Protein AF-A0A1W2CV97-F1 (afdb_monomer_lite)

Sequence (121 aa):
MLTPGALGRGVSQLGSMPYAALMALHPDIAAFARALRDLEAHLRTHGAPSWAQEIARCADLVEQSDYYGVVRFFGLFGGMGSLSDLVLQRDGRIFSRENEELQAFITRSYSLAEELRRDQP

Secondary structure (DSSP, 8-state):
------------------S-------HHHHHHHHHHHHHHHHHHHTT-HHHHHHHHHHHHHHHTT-THHHHHHHHTTSSSS-GGG---EETTEE-HHHHHHHHHHHHHHHHHHHHHHHT--

Radius of gyration: 22.59 Å; chains: 1; bounding box: 34×85×49 Å

pLDDT: mean 82.35, std 19.03, range [41.34, 98.06]

Structure (mmCIF, N/CA/C/O backbone):
data_AF-A0A1W2CV97-F1
#
_entry.id   AF-A0A1W2CV97-F1
#
loop_
_atom_site.group_PDB
_atom_site.id
_atom_site.type_symbol
_atom_site.label_atom_id
_atom_site.label_alt_id
_atom_site.label_comp_id
_atom_site.label_asym_id
_atom_site.label_entity_id
_atom_site.label_seq_id
_atom_site.pdbx_PDB_ins_code
_atom_site.Cartn_x
_atom_site.Cartn_y
_atom_site.Cartn_z
_atom_site.occupancy
_atom_site.B_iso_or_equiv
_atom_site.auth_seq_id
_atom_site.auth_comp_id
_atom_site.auth_asym_id
_atom_site.auth_atom_id
_atom_site.pdbx_PDB_model_num
ATOM 1 N N . MET A 1 1 ? -6.333 -67.744 -31.484 1.00 52.25 1 MET A N 1
ATOM 2 C CA . MET A 1 1 ? -5.096 -67.663 -30.678 1.00 52.25 1 MET A CA 1
ATOM 3 C C . MET A 1 1 ? -4.187 -66.658 -31.370 1.00 52.25 1 MET A C 1
ATOM 5 O O . MET A 1 1 ? -3.899 -66.914 -32.529 1.00 52.25 1 MET A O 1
ATOM 9 N N . LEU A 1 2 ? -3.883 -65.520 -30.719 1.00 41.34 2 LEU A N 1
ATOM 10 C CA . LEU A 1 2 ? -2.796 -64.537 -30.959 1.00 41.34 2 LEU A CA 1
ATOM 11 C C . LEU A 1 2 ? -3.244 -63.128 -30.493 1.00 41.34 2 LEU A C 1
ATOM 13 O O . LEU A 1 2 ? -3.976 -62.430 -31.184 1.00 41.34 2 LEU A O 1
ATOM 17 N N . THR A 1 3 ? -2.806 -62.732 -29.299 1.00 44.44 3 THR A N 1
ATOM 18 C CA . THR A 1 3 ? -2.346 -61.363 -28.970 1.00 44.44 3 THR A CA 1
ATOM 19 C C . THR A 1 3 ? -0.809 -61.350 -29.134 1.00 44.44 3 THR A C 1
ATOM 21 O O . THR A 1 3 ? -0.261 -62.447 -29.287 1.00 44.44 3 THR A O 1
ATOM 24 N N . PRO A 1 4 ? -0.058 -60.221 -29.076 1.00 49.25 4 PRO A N 1
ATOM 25 C CA . PRO A 1 4 ? -0.408 -58.852 -28.660 1.00 49.25 4 PRO A CA 1
ATOM 26 C C . PRO A 1 4 ? 0.133 -57.733 -29.591 1.00 49.25 4 PRO A C 1
ATOM 28 O O . PRO A 1 4 ? 0.940 -57.967 -30.484 1.00 49.25 4 PRO A O 1
ATOM 31 N N . GLY A 1 5 ? -0.265 -56.482 -29.345 1.00 43.38 5 GLY A N 1
ATOM 32 C CA . GLY A 1 5 ? 0.303 -55.322 -30.040 1.00 43.38 5 GLY A CA 1
ATOM 33 C C . GLY A 1 5 ? -0.246 -54.004 -29.511 1.00 43.38 5 GLY A C 1
ATOM 34 O O . GLY A 1 5 ? -1.143 -53.417 -30.102 1.00 43.38 5 GLY A O 1
ATOM 35 N N . ALA A 1 6 ? 0.272 -53.578 -28.360 1.00 50.38 6 ALA A N 1
ATOM 36 C CA . ALA A 1 6 ? 0.049 -52.262 -27.780 1.00 50.38 6 ALA A CA 1
ATOM 37 C C . ALA A 1 6 ? 0.559 -51.156 -28.712 1.00 50.38 6 ALA A C 1
ATOM 39 O O . ALA A 1 6 ? 1.691 -51.255 -29.167 1.00 50.38 6 ALA A O 1
ATOM 40 N N . LEU A 1 7 ? -0.239 -50.105 -28.938 1.00 45.38 7 LEU A N 1
ATOM 41 C CA . LEU A 1 7 ? 0.196 -48.748 -29.306 1.00 45.38 7 LEU A CA 1
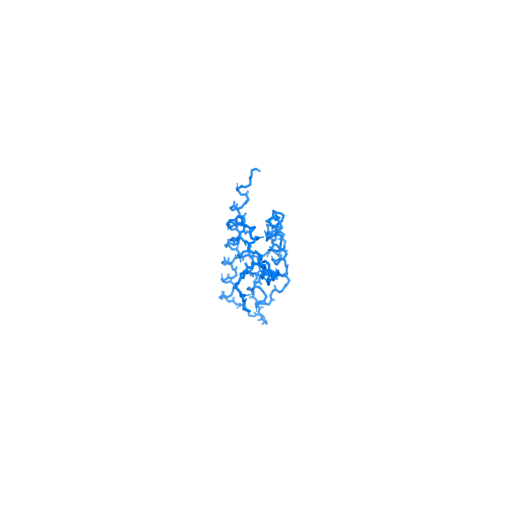ATOM 42 C C . LEU A 1 7 ? -1.045 -47.874 -29.524 1.00 45.38 7 LEU A C 1
ATOM 44 O O . LEU A 1 7 ? -1.892 -48.209 -30.343 1.00 45.38 7 LEU A O 1
ATOM 48 N N . GLY A 1 8 ? -1.139 -46.737 -28.830 1.00 42.84 8 GLY A N 1
ATOM 49 C CA . GLY A 1 8 ? -2.092 -45.698 -29.236 1.00 42.84 8 GLY A CA 1
ATOM 50 C C . GLY A 1 8 ? -2.689 -44.825 -28.141 1.00 42.84 8 GLY A C 1
ATOM 51 O O . GLY A 1 8 ? -3.900 -44.700 -28.079 1.00 42.84 8 GLY A O 1
ATOM 52 N N . ARG A 1 9 ? -1.833 -44.211 -27.318 1.00 49.75 9 ARG A N 1
ATOM 53 C CA . ARG A 1 9 ? -2.036 -42.908 -26.653 1.00 49.75 9 ARG A CA 1
ATOM 54 C C . ARG A 1 9 ? -3.394 -42.644 -25.985 1.00 49.75 9 ARG A C 1
ATOM 56 O O . ARG A 1 9 ? -4.334 -42.144 -26.595 1.00 49.75 9 ARG A O 1
ATOM 63 N N . GLY A 1 10 ? -3.386 -42.755 -24.658 1.00 41.41 10 GLY A N 1
ATOM 64 C CA . GLY A 1 10 ? -4.193 -41.867 -23.834 1.00 41.41 10 GLY A CA 1
ATOM 65 C C . GLY A 1 10 ? -3.809 -40.411 -24.115 1.00 41.41 10 GLY A C 1
ATOM 66 O O . GLY A 1 10 ? -2.680 -40.001 -23.868 1.00 41.41 10 GLY A O 1
ATOM 67 N N . VAL A 1 11 ? -4.759 -39.642 -24.633 1.00 48.50 11 VAL A N 1
ATOM 68 C CA . VAL A 1 11 ? -4.804 -38.182 -24.489 1.00 48.50 11 VAL A CA 1
ATOM 69 C C . VAL A 1 11 ? -5.987 -37.851 -23.588 1.00 48.50 11 VAL A C 1
ATOM 71 O O . VAL A 1 11 ? -6.945 -37.188 -23.963 1.00 48.50 11 VAL A O 1
ATOM 74 N N . SER A 1 12 ? -5.935 -38.388 -22.370 1.00 43.47 12 SER A N 1
ATOM 75 C CA . SER A 1 12 ? -6.541 -37.690 -21.244 1.00 43.47 12 SER A CA 1
ATOM 76 C C . SER A 1 12 ? -5.648 -36.492 -20.936 1.00 43.47 12 SER A C 1
ATOM 78 O O . SER A 1 12 ? -4.427 -36.623 -20.966 1.00 43.47 12 SER A O 1
ATOM 80 N N . GLN A 1 13 ? -6.275 -35.362 -20.609 1.00 51.44 13 GLN A N 1
ATOM 81 C CA . GLN A 1 13 ? -5.643 -34.187 -20.004 1.00 51.44 13 GLN A CA 1
ATOM 82 C C . GLN A 1 13 ? -5.059 -33.137 -20.969 1.00 51.44 13 GLN A C 1
ATOM 84 O O . GLN A 1 13 ? -3.896 -32.764 -20.901 1.00 51.44 13 GLN A O 1
ATOM 89 N N . LEU A 1 14 ? -5.943 -32.514 -21.754 1.00 44.56 14 LEU A N 1
ATOM 90 C CA . LEU A 1 14 ? -5.908 -31.052 -21.934 1.00 44.56 14 LEU A CA 1
ATOM 91 C C . LEU A 1 14 ? -6.758 -30.395 -20.831 1.00 44.56 14 LEU A C 1
ATOM 93 O O . LEU A 1 14 ? -7.637 -29.574 -21.070 1.00 44.56 14 LEU A O 1
ATOM 97 N N . GLY A 1 15 ? -6.528 -30.828 -19.589 1.00 44.72 15 GLY A N 1
ATOM 98 C CA . GLY A 1 15 ? -6.951 -30.090 -18.414 1.00 44.72 15 GLY A CA 1
ATOM 99 C C . 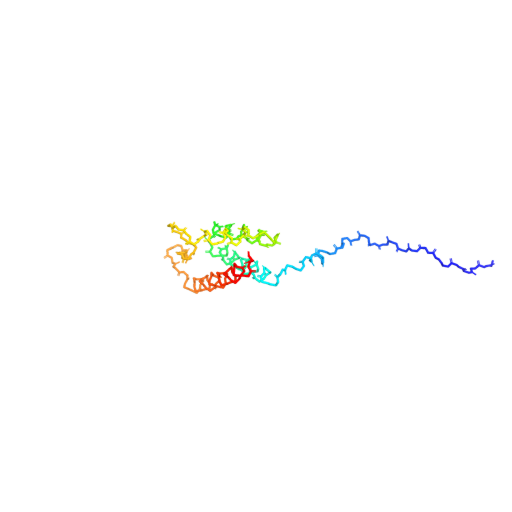GLY A 1 15 ? -5.961 -28.954 -18.249 1.00 44.72 15 GLY A C 1
ATOM 100 O O . GLY A 1 15 ? -4.792 -29.232 -18.006 1.00 44.72 15 GLY A O 1
ATOM 101 N N . SER A 1 16 ? -6.438 -27.728 -18.470 1.00 60.38 16 SER A N 1
ATOM 102 C CA . SER A 1 16 ? -5.889 -26.469 -17.963 1.00 60.38 16 SER A CA 1
ATOM 103 C C . SER A 1 16 ? -4.428 -26.577 -17.524 1.00 60.38 16 SER A C 1
ATOM 105 O O . SER A 1 16 ? -4.149 -26.851 -16.355 1.00 60.38 16 SER A O 1
ATOM 107 N N . MET A 1 17 ? -3.498 -26.369 -18.462 1.00 43.50 17 MET A N 1
ATOM 108 C CA . MET A 1 17 ? -2.117 -26.055 -18.096 1.00 43.50 17 MET A CA 1
ATOM 109 C C . MET A 1 17 ? -2.184 -24.974 -17.009 1.00 43.50 17 MET A C 1
ATOM 111 O O . MET A 1 17 ? -2.889 -23.978 -17.213 1.00 43.50 17 MET A O 1
ATOM 115 N N . PRO A 1 18 ? -1.568 -25.174 -15.832 1.00 55.09 18 PRO A N 1
ATOM 116 C CA . PRO A 1 18 ? -1.603 -24.155 -14.806 1.00 55.09 18 PRO A CA 1
ATOM 117 C C . PRO A 1 18 ? -0.988 -22.891 -15.392 1.00 55.09 18 PRO A C 1
ATOM 119 O O . PRO A 1 18 ? -0.075 -22.952 -16.217 1.00 55.09 18 PRO A O 1
ATOM 122 N N . TYR A 1 19 ? -1.437 -21.751 -14.891 1.00 52.38 19 TYR A N 1
ATOM 123 C CA . TYR A 1 19 ? -0.826 -20.430 -15.027 1.00 52.38 19 TYR A CA 1
ATOM 124 C C . TYR A 1 19 ? 0.646 -20.393 -14.538 1.00 52.38 19 TYR A C 1
ATOM 126 O O . TYR A 1 19 ? 1.138 -19.341 -14.185 1.00 52.38 19 TYR A O 1
ATOM 134 N N . ALA A 1 20 ? 1.344 -21.538 -14.474 1.00 46.72 20 ALA A N 1
ATOM 135 C CA . ALA A 1 20 ? 2.761 -21.764 -14.200 1.00 46.72 20 ALA A CA 1
ATOM 136 C C . ALA A 1 20 ? 3.695 -21.204 -15.295 1.00 46.72 20 ALA A C 1
ATOM 138 O O . ALA A 1 20 ? 4.910 -21.254 -15.145 1.00 46.72 20 ALA A O 1
ATOM 139 N N . ALA A 1 21 ? 3.120 -20.592 -16.330 1.00 46.03 21 ALA A N 1
ATOM 140 C CA . ALA A 1 21 ? 3.729 -19.527 -17.115 1.00 46.03 21 ALA A CA 1
ATOM 141 C C . ALA A 1 21 ? 3.026 -18.174 -16.792 1.00 46.03 21 ALA A C 1
ATOM 143 O O . ALA A 1 21 ? 2.335 -17.647 -17.653 1.00 46.03 21 ALA A O 1
ATOM 144 N N . LEU A 1 22 ? 3.060 -17.565 -15.592 1.00 47.19 22 LEU A N 1
ATOM 145 C CA . LEU A 1 22 ? 4.193 -17.436 -14.653 1.00 47.19 22 LEU A CA 1
ATOM 146 C C . LEU A 1 22 ? 5.486 -17.315 -15.481 1.00 47.19 22 LEU A C 1
ATOM 148 O O . LEU A 1 22 ? 6.432 -18.068 -15.322 1.00 47.19 22 LEU A O 1
ATOM 152 N N . MET A 1 23 ? 5.553 -16.457 -16.509 1.00 48.59 23 MET A N 1
ATOM 153 C CA . MET A 1 23 ? 5.669 -15.012 -16.279 1.00 48.59 23 MET A CA 1
ATOM 154 C C . MET A 1 23 ? 6.340 -14.811 -14.926 1.00 48.59 23 MET A C 1
ATOM 156 O O . MET A 1 23 ? 5.673 -14.475 -13.952 1.00 48.59 23 MET A O 1
ATOM 160 N N . ALA A 1 24 ? 7.616 -15.191 -14.829 1.00 55.22 24 ALA A N 1
ATOM 161 C CA . ALA A 1 24 ? 8.433 -14.894 -13.669 1.00 55.22 24 ALA A CA 1
ATOM 162 C C . ALA A 1 24 ? 8.505 -13.368 -13.585 1.00 55.22 24 ALA A C 1
ATOM 164 O O . ALA A 1 24 ? 9.389 -12.739 -14.162 1.00 55.22 24 ALA A O 1
ATOM 165 N N . LEU A 1 25 ? 7.477 -12.782 -12.973 1.00 63.19 25 LEU A N 1
ATOM 166 C CA . LEU A 1 25 ? 7.398 -11.383 -12.620 1.00 63.19 25 LEU A CA 1
ATOM 167 C C . LEU A 1 25 ? 8.718 -11.089 -11.913 1.00 63.19 25 LEU A C 1
ATOM 169 O O . LEU A 1 25 ? 9.104 -11.859 -11.026 1.00 63.19 25 LEU A O 1
ATOM 173 N N . HIS A 1 26 ? 9.441 -10.060 -12.366 1.00 79.25 26 HIS A N 1
ATOM 174 C CA . HIS A 1 26 ? 10.722 -9.694 -11.765 1.00 79.25 26 HIS A CA 1
ATOM 175 C C . HIS A 1 26 ? 10.554 -9.707 -10.238 1.00 79.25 26 HIS A C 1
ATOM 177 O O . HIS A 1 26 ? 9.531 -9.196 -9.770 1.00 79.25 26 HIS A O 1
ATOM 183 N N . PRO A 1 27 ? 11.463 -10.325 -9.462 1.00 85.00 27 PRO A N 1
ATOM 184 C CA . PRO A 1 27 ? 11.253 -10.548 -8.031 1.00 85.00 27 PRO A CA 1
ATOM 185 C C . PRO A 1 27 ? 10.855 -9.267 -7.289 1.00 85.00 27 PRO A C 1
ATOM 187 O O . PRO A 1 27 ? 9.991 -9.316 -6.416 1.00 85.00 27 PRO A O 1
ATOM 190 N N . ASP A 1 28 ? 11.379 -8.120 -7.717 1.00 85.94 28 ASP A N 1
ATOM 191 C CA . ASP A 1 28 ? 11.046 -6.813 -7.147 1.00 85.94 28 ASP A CA 1
ATOM 192 C C . ASP A 1 28 ? 9.624 -6.352 -7.504 1.00 85.94 28 ASP A C 1
ATOM 194 O O . ASP A 1 28 ? 8.902 -5.837 -6.652 1.00 85.94 28 ASP A O 1
ATOM 198 N N . ILE A 1 29 ? 9.162 -6.613 -8.735 1.00 88.75 29 ILE A N 1
ATOM 199 C CA . ILE A 1 29 ? 7.779 -6.338 -9.158 1.00 88.75 29 ILE A CA 1
ATOM 200 C C . ILE A 1 29 ? 6.816 -7.247 -8.382 1.00 88.75 29 ILE A C 1
ATOM 202 O O . ILE A 1 29 ? 5.778 -6.790 -7.907 1.00 88.75 29 ILE A O 1
ATOM 206 N N . ALA A 1 30 ? 7.175 -8.519 -8.182 1.00 90.31 30 ALA A N 1
ATOM 207 C CA . ALA A 1 30 ? 6.387 -9.451 -7.379 1.00 90.31 30 ALA A CA 1
ATOM 208 C C . ALA A 1 30 ? 6.332 -9.047 -5.899 1.00 90.31 30 ALA A C 1
ATOM 210 O O . ALA A 1 30 ? 5.265 -9.103 -5.281 1.00 90.31 30 ALA A O 1
ATOM 211 N N . ALA A 1 31 ? 7.458 -8.609 -5.333 1.00 92.50 31 ALA A N 1
ATOM 212 C CA . ALA A 1 31 ? 7.530 -8.115 -3.964 1.00 92.50 31 ALA A CA 1
ATOM 213 C C . ALA A 1 31 ? 6.667 -6.860 -3.777 1.00 92.50 31 ALA A C 1
ATOM 215 O O . ALA A 1 31 ? 5.912 -6.776 -2.804 1.00 92.50 31 ALA A O 1
ATOM 216 N N 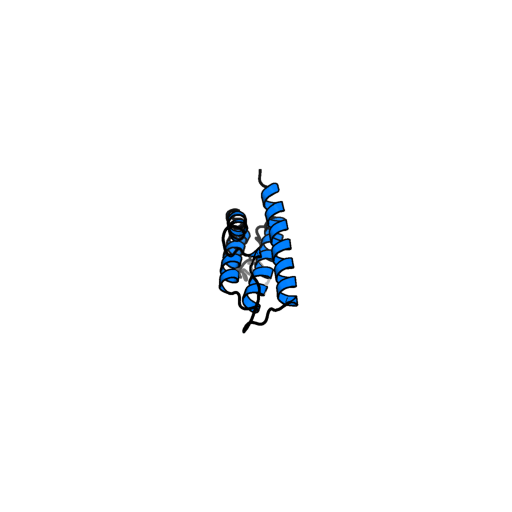. PHE A 1 32 ? 6.727 -5.921 -4.725 1.00 94.62 32 PHE A N 1
ATOM 217 C CA . PHE A 1 32 ? 5.911 -4.713 -4.695 1.00 94.62 32 PHE A CA 1
ATOM 218 C C . PHE A 1 32 ? 4.418 -5.018 -4.855 1.00 94.62 32 PHE A C 1
ATOM 220 O O . PHE A 1 32 ? 3.621 -4.579 -4.027 1.00 94.62 32 PHE A O 1
ATOM 227 N N . ALA A 1 33 ? 4.034 -5.840 -5.838 1.00 94.44 33 ALA A N 1
ATOM 228 C CA . ALA A 1 33 ? 2.651 -6.286 -6.014 1.00 94.44 33 ALA A CA 1
ATOM 229 C C . ALA A 1 33 ? 2.104 -6.917 -4.728 1.00 94.44 33 ALA A C 1
ATOM 231 O O . ALA A 1 33 ? 1.018 -6.565 -4.263 1.00 94.44 33 ALA A O 1
ATOM 232 N N . ARG A 1 34 ? 2.888 -7.795 -4.091 1.00 96.00 34 ARG A N 1
ATOM 233 C CA . ARG A 1 34 ? 2.493 -8.420 -2.828 1.00 96.00 34 ARG A CA 1
ATOM 234 C C . ARG A 1 34 ? 2.300 -7.397 -1.709 1.00 96.00 34 ARG A C 1
ATOM 236 O O . ARG A 1 34 ? 1.314 -7.495 -0.982 1.00 96.00 34 ARG A O 1
ATOM 243 N N . ALA A 1 35 ? 3.203 -6.426 -1.580 1.00 97.44 35 ALA A N 1
ATOM 244 C CA . ALA A 1 35 ? 3.087 -5.370 -0.578 1.00 97.44 35 ALA A CA 1
ATOM 245 C C . ALA A 1 35 ? 1.814 -4.526 -0.776 1.00 97.44 35 ALA A C 1
ATOM 247 O O . ALA A 1 35 ? 1.114 -4.246 0.198 1.00 97.44 35 ALA A O 1
ATOM 248 N N . LEU A 1 36 ? 1.459 -4.206 -2.027 1.00 97.69 36 LEU A N 1
ATOM 249 C CA . LEU A 1 36 ? 0.210 -3.509 -2.345 1.00 97.69 36 LEU A CA 1
ATOM 250 C C . LEU A 1 36 ? -1.023 -4.340 -1.967 1.00 97.69 36 LEU A C 1
ATOM 252 O O . LEU A 1 36 ? -1.964 -3.796 -1.395 1.00 97.69 36 LEU A O 1
ATOM 256 N N . ARG A 1 37 ? -1.019 -5.656 -2.215 1.00 97.81 37 ARG A N 1
ATOM 257 C CA . ARG A 1 37 ? -2.125 -6.542 -1.807 1.00 97.81 37 ARG A CA 1
ATOM 258 C C . ARG A 1 37 ? -2.278 -6.641 -0.289 1.00 97.81 37 ARG A C 1
ATOM 260 O O . ARG A 1 37 ? -3.404 -6.642 0.207 1.00 97.81 37 ARG A O 1
ATOM 267 N N . ASP A 1 38 ? -1.171 -6.699 0.450 1.00 97.94 38 ASP A N 1
ATOM 268 C CA . ASP A 1 38 ? -1.204 -6.704 1.918 1.00 97.94 38 ASP A CA 1
ATOM 269 C C . ASP A 1 38 ? -1.791 -5.373 2.450 1.00 97.94 38 ASP A C 1
ATOM 271 O O . ASP A 1 38 ? -2.675 -5.379 3.311 1.00 97.94 38 ASP A O 1
ATOM 275 N N . LEU A 1 39 ? -1.386 -4.234 1.870 1.00 97.81 39 LEU A N 1
ATOM 276 C CA . LEU A 1 39 ? -1.921 -2.907 2.197 1.00 97.81 39 LEU A CA 1
ATOM 277 C C . LEU A 1 39 ? -3.416 -2.768 1.848 1.00 97.81 39 LEU A C 1
ATOM 279 O O . LEU A 1 39 ? -4.203 -2.278 2.658 1.00 97.81 39 LEU A O 1
ATOM 283 N N . GLU A 1 40 ? -3.830 -3.223 0.664 1.00 98.06 40 GLU A N 1
ATOM 284 C CA . GLU A 1 40 ? -5.232 -3.268 0.230 1.00 98.06 40 GLU A CA 1
ATOM 285 C C . GLU A 1 40 ? -6.101 -4.032 1.238 1.00 98.06 40 GLU A C 1
ATOM 287 O O . GLU A 1 40 ? -7.161 -3.547 1.649 1.00 98.06 40 GLU A O 1
ATOM 292 N N . ALA A 1 41 ? -5.653 -5.222 1.651 1.00 97.81 41 ALA A N 1
ATOM 293 C CA . ALA A 1 41 ? -6.375 -6.066 2.595 1.00 97.81 41 ALA A CA 1
ATOM 294 C C . ALA A 1 41 ? -6.529 -5.393 3.967 1.00 97.81 41 ALA A C 1
ATOM 296 O O . ALA A 1 41 ? -7.622 -5.424 4.546 1.00 97.81 41 ALA A O 1
ATOM 297 N N . HIS A 1 42 ? -5.473 -4.733 4.453 1.00 97.31 42 HIS A N 1
ATOM 298 C CA . HIS A 1 42 ? -5.509 -3.958 5.695 1.00 97.31 42 HIS A CA 1
ATOM 299 C C . HIS A 1 42 ? -6.551 -2.835 5.620 1.00 97.31 42 HIS A C 1
ATOM 301 O O . HIS A 1 42 ? -7.454 -2.742 6.453 1.00 97.31 42 HIS A O 1
ATOM 307 N N . LEU A 1 43 ? -6.511 -2.038 4.551 1.00 96.56 43 LEU A N 1
ATOM 308 C CA . LEU A 1 43 ? -7.438 -0.923 4.339 1.00 96.56 43 LEU A CA 1
ATOM 309 C C . LEU A 1 43 ? -8.901 -1.379 4.241 1.00 96.56 43 LEU A C 1
ATOM 311 O O . LEU A 1 43 ? -9.781 -0.750 4.836 1.00 96.56 43 LEU A O 1
ATOM 315 N N . ARG A 1 44 ? -9.183 -2.489 3.541 1.00 96.00 44 ARG A N 1
ATOM 316 C CA . ARG A 1 44 ? -10.545 -3.054 3.484 1.00 96.00 44 ARG A CA 1
ATOM 317 C C . ARG A 1 44 ? -11.035 -3.488 4.857 1.00 96.00 44 ARG A C 1
ATOM 319 O O . ARG A 1 44 ? -12.168 -3.180 5.221 1.00 96.00 44 ARG A O 1
ATOM 326 N N . THR A 1 45 ? -10.186 -4.182 5.609 1.00 95.56 45 THR A N 1
ATOM 327 C CA . THR A 1 45 ? -10.528 -4.722 6.932 1.00 95.56 45 THR A CA 1
ATOM 328 C C . THR A 1 45 ? -10.847 -3.606 7.927 1.00 95.56 45 THR A C 1
ATOM 330 O O . THR A 1 45 ? -11.786 -3.719 8.720 1.00 95.56 45 THR A O 1
ATOM 333 N N . HIS A 1 46 ? -10.122 -2.489 7.844 1.00 93.88 46 HIS A N 1
ATOM 334 C CA . HIS A 1 46 ? -10.208 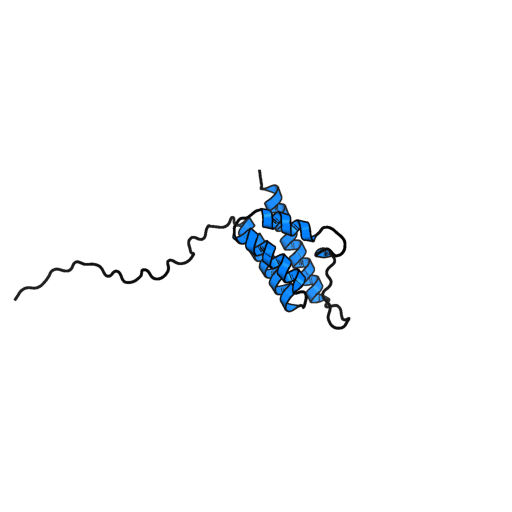-1.398 8.815 1.00 93.88 46 HIS A CA 1
ATOM 335 C C . HIS A 1 46 ? -11.042 -0.192 8.358 1.00 93.88 46 HIS A C 1
ATOM 337 O O . HIS A 1 46 ? -11.024 0.851 9.007 1.00 93.88 46 HIS A O 1
ATOM 343 N N . GLY A 1 47 ? -11.864 -0.354 7.315 1.00 90.00 47 GLY A N 1
ATOM 344 C CA . GLY A 1 47 ? -12.912 0.613 6.971 1.00 90.00 47 GLY A CA 1
ATOM 345 C C . GLY A 1 47 ? -12.467 1.770 6.075 1.00 90.00 47 GLY A C 1
ATOM 346 O O . GLY A 1 47 ? -13.132 2.801 6.054 1.00 90.00 47 GLY A O 1
ATOM 347 N N . ALA A 1 48 ? -11.401 1.589 5.294 1.00 92.75 48 ALA A N 1
ATOM 348 C CA . ALA A 1 48 ? -10.946 2.533 4.273 1.00 92.75 48 ALA A CA 1
ATOM 349 C C . ALA A 1 48 ? -11.115 1.960 2.843 1.00 92.75 48 ALA A C 1
ATOM 351 O O . ALA A 1 48 ? -10.134 1.816 2.109 1.00 92.75 48 ALA A O 1
ATOM 352 N N . PRO A 1 49 ? -12.344 1.605 2.405 1.00 94.38 49 PRO A N 1
ATOM 353 C CA . PRO A 1 49 ? -12.564 0.899 1.141 1.00 94.38 49 PRO A CA 1
ATOM 354 C C . PRO A 1 49 ? -12.214 1.728 -0.104 1.00 94.38 49 PRO A C 1
ATOM 356 O O . PRO A 1 49 ? -11.807 1.151 -1.109 1.00 94.38 49 PRO A O 1
ATOM 359 N N . SER A 1 50 ? -12.337 3.059 -0.049 1.00 93.75 50 SER A N 1
ATOM 360 C CA . SER A 1 50 ? -11.936 3.948 -1.149 1.00 93.75 50 SER A CA 1
ATOM 361 C C . SER A 1 50 ? -10.429 3.874 -1.400 1.00 93.75 50 SER A C 1
ATOM 363 O O . SER A 1 50 ? -9.999 3.639 -2.526 1.00 93.75 50 SER A O 1
ATOM 365 N N . TRP A 1 51 ? -9.632 3.973 -0.335 1.00 95.25 51 TRP A N 1
ATOM 366 C CA . TRP A 1 51 ? -8.182 3.803 -0.401 1.00 95.25 51 TRP A CA 1
ATOM 367 C C . TRP A 1 51 ? -7.792 2.393 -0.818 1.00 95.25 51 TRP A C 1
ATOM 369 O O . TRP A 1 51 ? -6.938 2.229 -1.684 1.00 95.25 51 TRP A O 1
ATOM 379 N N . ALA A 1 52 ? -8.468 1.371 -0.290 1.00 97.19 52 ALA A N 1
ATOM 380 C CA . ALA A 1 52 ? -8.237 0.002 -0.734 1.00 97.19 52 ALA A CA 1
ATOM 381 C C . ALA A 1 52 ? -8.463 -0.165 -2.247 1.00 97.19 52 ALA A C 1
ATOM 383 O O . ALA A 1 52 ? -7.728 -0.900 -2.896 1.00 97.19 52 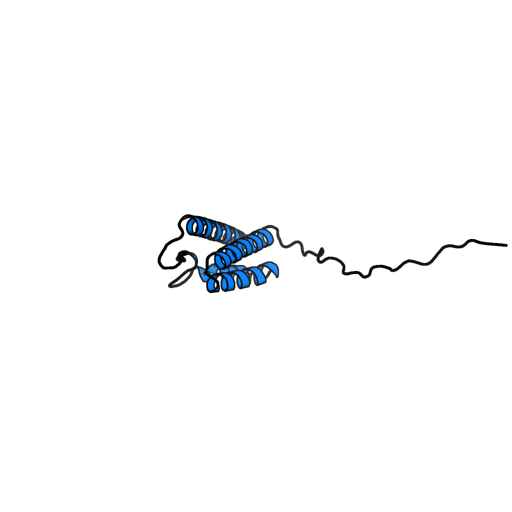ALA A O 1
ATOM 384 N N . GLN A 1 53 ? -9.449 0.523 -2.828 1.00 97.00 53 GLN A N 1
ATOM 385 C CA . GLN A 1 53 ? -9.712 0.468 -4.266 1.00 97.00 53 GLN A CA 1
ATOM 386 C C . GLN A 1 53 ? -8.636 1.179 -5.104 1.00 97.00 53 GLN A C 1
ATOM 388 O O . GLN A 1 53 ? -8.332 0.720 -6.205 1.00 97.00 53 GLN A O 1
ATOM 393 N N . GLU A 1 54 ? -8.059 2.279 -4.615 1.00 96.19 54 GLU A N 1
ATOM 394 C CA . GLU A 1 54 ? -6.907 2.924 -5.267 1.00 96.19 54 GLU A CA 1
ATOM 395 C C . GLU A 1 54 ? -5.669 2.016 -5.236 1.00 96.19 54 GLU A C 1
ATOM 397 O O . GLU A 1 54 ? -5.007 1.840 -6.262 1.00 96.19 54 GLU A O 1
ATOM 402 N N . ILE A 1 55 ? -5.395 1.372 -4.095 1.00 97.56 55 ILE A N 1
ATOM 403 C CA . ILE A 1 55 ? -4.279 0.425 -3.956 1.00 97.56 55 ILE A CA 1
ATOM 404 C C . ILE A 1 55 ? -4.483 -0.815 -4.831 1.00 97.56 55 ILE A C 1
ATOM 406 O O . ILE A 1 55 ? -3.552 -1.219 -5.525 1.00 97.56 55 ILE A O 1
ATOM 410 N N . ALA A 1 56 ? -5.700 -1.365 -4.877 1.00 97.31 56 ALA A N 1
ATOM 411 C CA . ALA A 1 56 ? -6.037 -2.498 -5.738 1.00 97.31 56 ALA A CA 1
ATOM 412 C C . ALA A 1 56 ? -5.738 -2.196 -7.213 1.00 97.31 56 ALA A C 1
ATOM 414 O O . ALA A 1 56 ? -5.103 -2.997 -7.890 1.00 97.31 56 ALA A O 1
ATOM 415 N N . ARG A 1 57 ? -6.108 -0.999 -7.690 1.00 95.75 57 ARG A N 1
ATOM 416 C CA . ARG A 1 57 ? -5.806 -0.560 -9.061 1.00 95.75 57 ARG A CA 1
ATOM 417 C C . ARG A 1 57 ? -4.309 -0.458 -9.337 1.00 95.75 57 ARG A C 1
ATOM 419 O O . ARG A 1 57 ? -3.884 -0.740 -10.452 1.00 95.75 57 ARG A O 1
ATOM 426 N N . CYS A 1 58 ? -3.511 -0.043 -8.353 1.00 95.62 58 CYS A N 1
ATOM 427 C CA . CYS A 1 58 ? -2.055 -0.051 -8.491 1.00 95.62 58 CYS A CA 1
ATOM 428 C C . CYS A 1 58 ? -1.534 -1.490 -8.593 1.00 95.62 58 CYS A C 1
ATOM 430 O O . CYS A 1 58 ? -0.749 -1.784 -9.489 1.00 95.62 58 CYS A O 1
ATOM 432 N N . ALA A 1 59 ? -2.010 -2.389 -7.726 1.00 94.94 59 ALA A N 1
ATOM 433 C CA . ALA A 1 59 ? -1.606 -3.792 -7.722 1.00 94.94 59 ALA A CA 1
ATOM 434 C C . ALA A 1 59 ? -1.955 -4.496 -9.042 1.00 94.94 59 ALA A C 1
ATOM 436 O O . ALA A 1 59 ? -1.093 -5.157 -9.612 1.00 94.94 59 ALA A O 1
ATOM 437 N N . ASP A 1 60 ? -3.164 -4.282 -9.571 1.00 94.81 60 ASP A N 1
ATOM 438 C CA . ASP A 1 60 ? -3.607 -4.862 -10.844 1.00 94.81 60 ASP A CA 1
ATOM 439 C C . ASP A 1 60 ? -2.674 -4.476 -12.008 1.00 94.81 60 ASP A C 1
ATOM 441 O O . ASP A 1 60 ? -2.379 -5.310 -12.862 1.00 94.81 60 ASP A O 1
ATOM 445 N N . LEU A 1 61 ? -2.193 -3.225 -12.042 1.00 92.94 61 LEU A N 1
ATOM 446 C CA . LEU A 1 61 ? -1.247 -2.742 -13.058 1.00 92.94 61 LEU A CA 1
ATOM 447 C C . LEU A 1 61 ? 0.146 -3.364 -12.875 1.00 92.94 61 LEU A C 1
ATOM 449 O O . LEU A 1 61 ? 0.736 -3.860 -13.832 1.00 92.94 61 LEU A O 1
ATOM 453 N N . VAL A 1 62 ? 0.657 -3.392 -11.642 1.00 90.56 62 VAL A N 1
ATOM 454 C CA . VAL A 1 62 ? 1.980 -3.960 -11.327 1.00 90.56 62 VAL A CA 1
ATOM 455 C C . VAL A 1 62 ? 2.026 -5.461 -11.634 1.00 90.56 62 VAL A C 1
ATOM 457 O O . VAL A 1 62 ? 3.005 -5.945 -12.196 1.00 90.56 62 VAL A O 1
ATOM 460 N N . GLU A 1 63 ? 0.958 -6.202 -11.332 1.00 90.38 63 GLU A N 1
ATOM 461 C CA . GLU A 1 63 ? 0.836 -7.634 -11.646 1.00 90.38 63 GLU A CA 1
ATOM 462 C C . GLU A 1 63 ? 0.829 -7.908 -13.159 1.00 90.38 63 GLU A C 1
ATOM 464 O O . GLU A 1 63 ? 1.268 -8.971 -13.598 1.00 90.38 63 GLU A O 1
ATOM 469 N N . GLN A 1 64 ? 0.403 -6.932 -13.964 1.00 88.75 64 GLN A N 1
ATOM 470 C CA . GLN A 1 64 ? 0.482 -6.962 -15.428 1.00 88.75 64 GLN A CA 1
ATOM 471 C C . GLN A 1 64 ? 1.843 -6.481 -15.961 1.00 88.75 64 GLN A C 1
ATOM 473 O O . GLN A 1 64 ? 2.013 -6.339 -17.169 1.00 88.75 64 GLN A O 1
ATOM 478 N N . SER A 1 65 ? 2.827 -6.261 -15.078 1.00 80.31 65 SER A N 1
ATOM 479 C CA . SER A 1 65 ? 4.133 -5.662 -15.398 1.00 80.31 65 SER A CA 1
ATOM 480 C C . SER A 1 65 ? 4.032 -4.265 -16.025 1.00 80.31 65 SER A C 1
ATOM 482 O O . SER A 1 65 ? 4.932 -3.841 -16.748 1.00 80.31 65 SER A O 1
ATOM 484 N N . ASP A 1 66 ? 2.948 -3.536 -15.747 1.00 82.81 66 ASP A N 1
ATOM 485 C CA . ASP A 1 66 ? 2.770 -2.163 -16.200 1.00 82.81 66 ASP A CA 1
ATOM 486 C C . ASP A 1 66 ? 3.393 -1.192 -15.187 1.00 82.81 66 ASP A C 1
ATOM 488 O O . ASP A 1 66 ? 2.881 -0.981 -14.081 1.00 82.81 66 ASP A O 1
ATOM 492 N N . TYR A 1 67 ? 4.505 -0.565 -15.584 1.00 82.69 67 TYR A N 1
ATOM 493 C CA . TYR A 1 67 ? 5.215 0.426 -14.772 1.00 82.69 67 TYR A CA 1
ATOM 494 C C . TYR A 1 67 ? 4.340 1.638 -14.407 1.00 82.69 67 TYR A C 1
ATOM 496 O O . TYR A 1 67 ? 4.588 2.312 -13.402 1.00 82.69 67 TYR A O 1
ATOM 504 N N . TYR A 1 68 ? 3.256 1.892 -15.146 1.00 86.88 68 TYR A N 1
ATOM 505 C CA . TYR A 1 68 ? 2.274 2.903 -14.770 1.00 86.88 68 TYR A CA 1
ATOM 506 C C . TYR A 1 68 ? 1.657 2.643 -13.384 1.00 86.88 68 TYR A C 1
ATOM 508 O O . TYR A 1 68 ? 1.261 3.593 -12.708 1.00 86.88 68 TYR A O 1
ATOM 516 N N . GLY A 1 69 ? 1.642 1.393 -12.904 1.00 89.81 69 GLY A N 1
ATOM 517 C CA . GLY A 1 69 ? 1.251 1.059 -11.533 1.00 89.81 69 GLY A CA 1
ATOM 518 C C . GLY A 1 69 ? 2.140 1.714 -10.468 1.00 89.81 69 GLY A C 1
ATOM 519 O O . GLY A 1 69 ? 1.624 2.227 -9.475 1.00 89.81 69 GLY A O 1
ATOM 520 N N . VAL A 1 70 ? 3.455 1.791 -10.706 1.00 91.94 70 VAL A N 1
ATOM 521 C CA . VAL A 1 70 ? 4.421 2.480 -9.827 1.00 91.94 70 VAL A CA 1
ATOM 522 C C . VAL A 1 70 ? 4.178 3.991 -9.847 1.00 91.94 70 VAL A C 1
ATOM 524 O O . VAL A 1 70 ? 4.085 4.628 -8.799 1.00 91.94 70 VAL A O 1
ATOM 527 N N . VAL A 1 71 ? 3.998 4.569 -11.039 1.00 91.62 71 VAL A N 1
ATOM 528 C CA . VAL A 1 71 ? 3.713 6.006 -11.207 1.00 91.62 71 VAL A CA 1
ATOM 529 C C . VAL A 1 71 ? 2.408 6.395 -10.510 1.00 91.62 71 VAL A C 1
ATOM 531 O O . VAL A 1 71 ? 2.355 7.390 -9.785 1.00 91.62 71 VAL A O 1
ATOM 534 N N . ARG A 1 72 ? 1.352 5.595 -10.694 1.00 93.19 72 ARG A N 1
ATOM 535 C CA . ARG A 1 72 ? 0.055 5.803 -10.044 1.00 93.19 72 ARG A CA 1
ATOM 536 C C . ARG A 1 72 ? 0.173 5.713 -8.526 1.00 93.19 72 ARG A C 1
ATOM 538 O O . ARG A 1 72 ? -0.407 6.557 -7.848 1.00 93.19 72 ARG A O 1
ATOM 545 N N . PHE A 1 73 ? 0.929 4.743 -8.008 1.00 95.56 73 PHE A N 1
ATOM 546 C CA . PHE A 1 73 ? 1.163 4.607 -6.572 1.00 95.56 73 PHE A CA 1
ATOM 547 C C . PHE A 1 73 ? 1.832 5.858 -5.985 1.00 95.56 73 PHE A C 1
ATOM 549 O O . PHE A 1 73 ? 1.335 6.393 -4.998 1.00 95.56 73 PHE A O 1
ATOM 556 N N . PHE A 1 74 ? 2.874 6.403 -6.627 1.00 94.44 74 PHE A N 1
ATOM 557 C CA . PHE A 1 74 ? 3.480 7.672 -6.192 1.00 94.44 74 PHE A CA 1
ATOM 558 C C . PHE A 1 74 ? 2.502 8.854 -6.241 1.00 94.44 74 PHE A C 1
ATOM 560 O O . PHE A 1 74 ? 2.554 9.737 -5.385 1.00 94.44 74 PHE A O 1
ATOM 567 N N . GLY A 1 75 ? 1.562 8.850 -7.189 1.00 93.19 75 GLY A N 1
ATOM 568 C CA . GLY A 1 75 ? 0.495 9.847 -7.269 1.00 93.19 75 GLY A CA 1
ATOM 569 C C . GLY A 1 75 ? -0.409 9.911 -6.029 1.00 93.19 75 GLY A C 1
ATOM 570 O O . GLY A 1 75 ? -0.995 10.959 -5.773 1.00 93.19 75 GLY A O 1
ATOM 571 N N . LEU A 1 76 ? -0.485 8.843 -5.224 1.00 93.19 76 LEU A N 1
ATOM 572 C CA . LEU A 1 76 ? -1.284 8.799 -3.989 1.00 93.19 76 LEU A CA 1
ATOM 573 C C . LEU A 1 76 ? -0.666 9.594 -2.825 1.00 93.19 76 LEU A C 1
ATOM 575 O O . LEU A 1 76 ? -1.322 9.805 -1.804 1.00 93.19 76 LEU A O 1
ATOM 579 N N . PHE A 1 77 ? 0.585 10.033 -2.972 1.00 91.69 77 PHE A N 1
ATOM 580 C CA . PHE A 1 77 ? 1.316 10.811 -1.969 1.00 91.69 77 PHE A CA 1
ATOM 581 C C . PHE A 1 77 ? 1.313 12.321 -2.259 1.00 91.69 77 PHE A C 1
ATOM 583 O O . PHE A 1 77 ? 1.891 13.095 -1.501 1.00 91.69 77 PHE A O 1
ATOM 590 N N . GLY A 1 78 ? 0.669 12.762 -3.345 1.00 81.88 78 GLY A N 1
ATOM 591 C CA . GLY A 1 78 ? 0.551 14.177 -3.702 1.00 81.88 78 GLY A CA 1
ATOM 592 C C . GLY A 1 78 ? -0.815 14.777 -3.348 1.00 81.88 78 GLY A C 1
ATOM 593 O O . GLY A 1 78 ? -1.846 14.153 -3.577 1.00 81.88 78 GLY A O 1
ATOM 594 N N . GLY A 1 79 ? -0.835 16.027 -2.868 1.00 73.62 79 GLY A N 1
ATOM 595 C CA . GLY A 1 79 ? -2.060 16.823 -2.666 1.00 73.62 79 GLY A CA 1
ATOM 596 C C . GLY A 1 79 ? -2.570 16.897 -1.217 1.00 73.62 79 GLY A C 1
ATOM 597 O O . GLY A 1 79 ? -1.870 16.528 -0.282 1.00 73.62 79 GLY A O 1
ATOM 598 N N . MET A 1 80 ? -3.789 17.428 -1.028 1.00 56.41 80 MET A N 1
ATOM 599 C CA . MET A 1 80 ? -4.478 17.470 0.274 1.00 56.41 80 MET A CA 1
ATOM 600 C C . MET A 1 80 ? -5.233 16.156 0.508 1.00 56.41 80 MET A C 1
ATOM 602 O O . MET A 1 80 ? -6.183 15.867 -0.219 1.00 56.41 80 MET A O 1
ATOM 606 N N . GLY A 1 81 ? -4.833 15.395 1.531 1.00 75.19 81 GLY A N 1
ATOM 607 C CA . GLY A 1 81 ? -5.402 14.079 1.841 1.00 75.19 81 GLY A CA 1
ATOM 608 C C . GLY A 1 81 ? -4.640 12.945 1.162 1.00 75.19 81 GLY A C 1
ATOM 609 O O . GLY A 1 81 ? -5.234 12.154 0.433 1.00 75.19 81 GLY A O 1
ATOM 610 N N . SER A 1 82 ? -3.325 12.894 1.376 1.00 91.00 82 SER A N 1
ATOM 611 C CA . SER A 1 82 ? -2.471 11.834 0.842 1.00 91.00 82 SER A CA 1
ATOM 612 C C . SER A 1 82 ? -2.696 10.505 1.570 1.00 91.00 82 SER A C 1
ATOM 614 O O . SER A 1 82 ? -3.215 10.471 2.689 1.00 91.00 82 SER A O 1
ATOM 616 N N . LEU A 1 83 ? -2.251 9.399 0.969 1.00 91.88 83 LEU A N 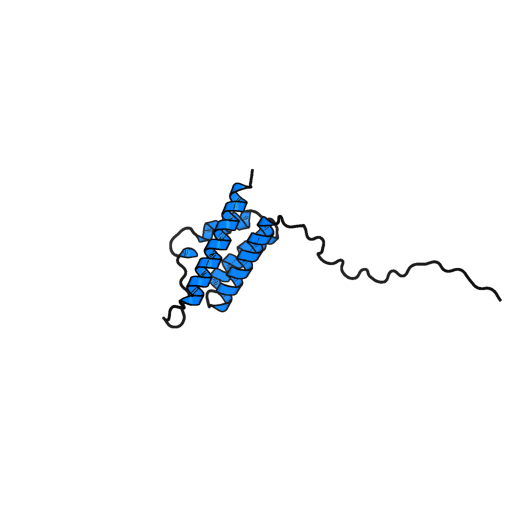1
ATOM 617 C CA . LEU A 1 83 ? -2.283 8.087 1.622 1.00 91.88 83 LEU A CA 1
ATOM 618 C C . LEU A 1 83 ? -1.508 8.089 2.952 1.00 91.88 83 LEU A C 1
ATOM 620 O O . LEU A 1 83 ? -1.916 7.419 3.896 1.00 91.88 83 LEU A O 1
ATOM 624 N N . SER A 1 84 ? -0.420 8.861 3.043 1.00 89.75 84 SER A N 1
ATOM 625 C CA . SER A 1 84 ? 0.365 9.019 4.275 1.00 89.75 84 SER A CA 1
ATOM 626 C C . SER A 1 84 ? -0.385 9.742 5.395 1.00 89.75 84 SER A C 1
ATOM 628 O O . SER A 1 84 ? -0.097 9.486 6.562 1.00 89.75 84 SER A O 1
ATOM 630 N N . ASP A 1 85 ? -1.361 10.589 5.058 1.00 91.19 85 ASP A N 1
ATOM 631 C CA . ASP A 1 85 ? -2.174 11.327 6.035 1.00 91.19 85 ASP A CA 1
ATOM 632 C C . ASP A 1 85 ? -3.368 10.505 6.546 1.00 91.19 85 ASP A C 1
ATOM 634 O O . ASP A 1 85 ? -4.127 10.961 7.406 1.00 91.19 85 ASP A O 1
ATOM 638 N N . LEU A 1 86 ? -3.582 9.303 5.999 1.00 93.38 86 LEU A N 1
ATOM 639 C CA . LEU A 1 86 ? -4.711 8.464 6.363 1.00 93.38 86 LEU A CA 1
ATOM 640 C C . LEU A 1 86 ? -4.580 7.971 7.808 1.00 93.38 86 LEU A C 1
ATOM 642 O O . LEU A 1 86 ? -3.625 7.287 8.172 1.00 93.38 86 LEU A O 1
ATOM 646 N N . VAL A 1 87 ? -5.617 8.247 8.599 1.00 93.75 87 VAL A N 1
ATOM 647 C CA . VAL A 1 87 ? -5.781 7.719 9.954 1.00 93.75 87 VAL A CA 1
ATOM 648 C C . VAL A 1 87 ? -7.030 6.846 10.009 1.00 93.75 87 VAL A C 1
ATOM 650 O O . VAL A 1 87 ? -8.150 7.306 9.777 1.00 93.75 87 VAL A O 1
ATOM 653 N N . LEU A 1 88 ? -6.840 5.573 10.343 1.00 93.81 88 LEU A N 1
ATOM 654 C CA . LEU A 1 88 ? -7.906 4.610 10.579 1.00 93.81 88 LEU A CA 1
ATOM 655 C C . LEU A 1 88 ? -8.602 4.924 11.903 1.00 93.81 88 LEU A C 1
ATOM 657 O O . LEU A 1 88 ? -7.985 4.948 12.974 1.00 93.81 88 LEU A O 1
ATOM 661 N N . GLN A 1 89 ? -9.908 5.139 11.824 1.00 93.31 89 GLN A N 1
ATOM 662 C CA . GLN A 1 89 ? -10.762 5.380 12.976 1.00 93.31 89 GLN A CA 1
ATOM 663 C C . GLN A 1 89 ? -12.153 4.793 12.747 1.00 93.31 89 GLN A C 1
ATOM 665 O O . GLN A 1 89 ? -12.605 4.644 11.610 1.00 93.31 89 GLN A O 1
ATOM 670 N N . ARG A 1 90 ? -12.862 4.511 13.837 1.00 87.94 90 ARG A N 1
ATOM 671 C CA . ARG A 1 90 ? -14.281 4.144 13.816 1.00 87.94 90 ARG A CA 1
ATOM 672 C C . ARG A 1 90 ? -14.993 4.857 14.950 1.00 87.94 90 ARG A C 1
ATOM 674 O O . ARG A 1 90 ? -14.496 4.854 16.072 1.00 87.94 90 ARG A O 1
ATOM 681 N N . ASP A 1 91 ? -16.123 5.486 14.645 1.00 87.88 91 ASP A N 1
ATOM 682 C CA . ASP A 1 91 ? -16.951 6.204 15.623 1.00 87.88 91 ASP A CA 1
ATOM 683 C C . ASP A 1 91 ? -16.149 7.214 16.472 1.00 87.88 91 ASP A C 1
ATOM 685 O O . ASP A 1 91 ? -16.334 7.337 17.680 1.00 87.88 91 ASP A O 1
ATOM 689 N N . GLY A 1 92 ? -15.195 7.912 15.840 1.00 87.44 92 GLY A N 1
ATOM 690 C CA . GLY A 1 92 ? -14.323 8.898 16.492 1.00 87.44 92 GLY A CA 1
ATOM 691 C C . GLY A 1 92 ? -13.180 8.311 17.330 1.00 87.44 92 GLY A C 1
ATOM 692 O O . GLY A 1 92 ? -12.396 9.065 17.903 1.00 87.44 92 GLY A O 1
ATOM 693 N N . ARG A 1 93 ? -13.045 6.981 17.398 1.00 90.31 93 ARG A N 1
ATOM 694 C CA . ARG A 1 93 ? -11.930 6.308 18.069 1.00 90.31 93 ARG A CA 1
ATOM 695 C C . ARG A 1 93 ? -10.840 5.938 17.070 1.00 90.31 93 ARG A C 1
ATOM 697 O O . ARG A 1 93 ? -11.078 5.168 16.142 1.00 90.31 93 ARG A O 1
ATOM 704 N N . ILE A 1 94 ? -9.635 6.444 17.312 1.00 92.00 94 ILE A N 1
ATOM 705 C CA . ILE A 1 94 ? -8.432 6.117 16.540 1.00 92.00 94 ILE A CA 1
ATOM 706 C C . ILE A 1 94 ? -7.928 4.725 16.936 1.00 92.00 94 ILE A C 1
ATOM 708 O O . ILE A 1 94 ? -7.855 4.386 18.121 1.00 92.00 94 ILE A O 1
ATOM 712 N N . PHE A 1 95 ? -7.574 3.922 15.937 1.00 91.50 95 PHE A N 1
ATOM 713 C CA . PHE A 1 95 ? -7.032 2.577 16.113 1.00 91.50 95 PHE A CA 1
ATOM 714 C C . PHE A 1 95 ? -5.501 2.610 16.143 1.00 91.50 95 PHE A C 1
ATOM 716 O O . PHE A 1 95 ? -4.868 2.665 15.095 1.00 91.50 95 PHE A O 1
ATOM 723 N N . SER A 1 96 ? -4.882 2.651 17.326 1.00 91.44 96 SER A N 1
ATOM 724 C CA . SER A 1 96 ? -3.428 2.868 17.438 1.00 91.44 96 SER A CA 1
ATOM 725 C C . SER A 1 96 ? -2.603 1.798 16.718 1.00 91.44 96 SER A C 1
ATOM 727 O O . SER A 1 96 ? -1.803 2.132 15.851 1.00 91.44 96 SER A O 1
ATOM 729 N N . ARG A 1 97 ? -2.846 0.517 17.014 1.00 94.50 97 ARG A N 1
ATOM 730 C CA . ARG A 1 97 ? -2.071 -0.594 16.448 1.00 94.50 97 ARG A CA 1
ATOM 731 C C . ARG A 1 97 ? -2.272 -0.717 14.939 1.00 94.50 97 ARG A C 1
ATOM 733 O O . ARG A 1 97 ? -1.318 -0.878 14.193 1.00 94.50 97 ARG A O 1
ATOM 740 N N . GLU A 1 98 ? -3.508 -0.608 14.481 1.00 95.38 98 GLU A N 1
ATOM 741 C CA . GLU A 1 98 ? -3.867 -0.723 13.072 1.00 95.38 98 GLU A CA 1
ATOM 742 C C . GLU A 1 98 ? -3.283 0.435 12.254 1.00 95.38 98 GLU A C 1
ATOM 744 O O . GLU A 1 98 ? -2.933 0.250 11.091 1.00 95.38 98 GLU A O 1
ATOM 749 N N . ASN A 1 99 ? -3.152 1.626 12.849 1.00 95.81 99 ASN A N 1
ATOM 750 C CA . ASN A 1 99 ? -2.460 2.748 12.218 1.00 95.81 99 ASN A CA 1
ATOM 751 C C . ASN A 1 99 ? -0.941 2.549 12.188 1.00 95.81 99 ASN A C 1
ATOM 753 O O . ASN A 1 99 ? -0.321 2.875 11.182 1.00 95.81 99 ASN A O 1
ATOM 757 N N . GLU A 1 100 ? -0.335 1.987 13.235 1.00 96.25 100 GLU A N 1
ATOM 758 C CA . GLU A 1 100 ? 1.085 1.605 13.208 1.00 96.25 100 GLU A CA 1
ATOM 759 C C . GLU A 1 100 ? 1.356 0.565 12.108 1.00 96.25 100 GLU A C 1
ATOM 761 O O . GLU A 1 100 ? 2.282 0.723 11.310 1.00 96.25 100 GLU A O 1
ATOM 766 N N . GLU A 1 101 ? 0.500 -0.455 12.005 1.00 97.00 101 GLU A N 1
ATOM 767 C CA . GLU A 1 101 ? 0.550 -1.469 10.947 1.00 97.00 101 GLU A CA 1
ATOM 768 C C . GLU A 1 101 ? 0.340 -0.839 9.557 1.00 97.00 101 GLU A C 1
ATOM 770 O O . GLU A 1 101 ? 1.092 -1.138 8.627 1.00 97.00 101 GLU A O 1
ATOM 775 N N . LEU A 1 102 ? -0.603 0.102 9.415 1.00 96.88 102 LEU A N 1
ATOM 776 C CA . LEU A 1 102 ? -0.813 0.855 8.173 1.00 96.88 102 LEU A CA 1
ATOM 777 C C . LEU A 1 102 ? 0.454 1.615 7.754 1.00 96.88 102 LEU A C 1
ATOM 779 O O . LEU A 1 102 ? 0.874 1.514 6.601 1.00 96.88 102 LEU A O 1
ATOM 783 N N . GLN A 1 103 ? 1.087 2.343 8.674 1.00 96.81 103 GLN A N 1
ATOM 784 C CA . GLN A 1 103 ? 2.305 3.102 8.375 1.00 96.81 103 GLN A CA 1
ATOM 785 C C . GLN A 1 103 ? 3.477 2.184 8.005 1.00 96.81 103 GLN A C 1
ATOM 787 O O . GLN A 1 103 ? 4.269 2.517 7.117 1.00 96.81 103 GLN A O 1
ATOM 792 N N . ALA A 1 104 ? 3.559 0.993 8.605 1.00 97.31 104 ALA A N 1
ATOM 793 C CA . ALA A 1 104 ? 4.528 -0.025 8.213 1.00 97.31 104 ALA A CA 1
ATOM 794 C C . ALA A 1 104 ? 4.278 -0.539 6.782 1.00 97.31 104 ALA A C 1
ATOM 796 O O . ALA A 1 104 ? 5.221 -0.637 5.992 1.00 97.31 104 ALA A O 1
ATOM 797 N N . PHE A 1 105 ? 3.020 -0.811 6.410 1.00 97.25 105 PHE A N 1
ATOM 798 C CA . PHE A 1 105 ? 2.666 -1.210 5.043 1.00 97.25 105 PHE A CA 1
ATOM 799 C C . PHE A 1 105 ? 2.962 -0.117 4.013 1.00 97.25 105 PHE A C 1
ATOM 801 O O . PHE A 1 105 ? 3.518 -0.417 2.952 1.00 97.25 105 PHE A O 1
ATOM 808 N N . ILE A 1 106 ? 2.627 1.139 4.325 1.00 97.12 106 ILE A N 1
ATOM 809 C CA . ILE A 1 106 ? 2.913 2.294 3.465 1.00 97.12 106 ILE A CA 1
ATOM 810 C C . ILE A 1 106 ? 4.421 2.421 3.254 1.00 97.12 106 ILE A C 1
ATOM 812 O O . ILE A 1 106 ? 4.875 2.453 2.112 1.00 97.12 106 ILE A O 1
ATOM 816 N N . THR A 1 107 ? 5.198 2.413 4.340 1.00 96.69 107 THR A N 1
ATOM 817 C CA . THR A 1 107 ? 6.662 2.535 4.293 1.00 96.69 107 THR A CA 1
ATOM 818 C C . THR A 1 107 ? 7.284 1.423 3.452 1.00 96.69 107 THR A C 1
ATOM 820 O O . THR A 1 107 ? 8.075 1.697 2.552 1.00 96.69 107 THR A O 1
ATOM 823 N N . ARG A 1 108 ? 6.891 0.165 3.689 1.00 97.38 108 ARG A N 1
ATOM 824 C CA . ARG A 1 108 ? 7.390 -0.987 2.924 1.00 97.38 108 ARG A CA 1
ATOM 825 C C . ARG A 1 108 ? 7.071 -0.863 1.434 1.00 97.38 108 ARG A C 1
ATOM 827 O O . ARG A 1 108 ? 7.945 -1.100 0.605 1.00 97.38 108 ARG A O 1
ATOM 834 N N . SER A 1 109 ? 5.834 -0.500 1.099 1.00 96.88 109 SER A N 1
ATOM 835 C CA . SER A 1 109 ? 5.394 -0.359 -0.294 1.00 96.88 109 SER A CA 1
ATOM 836 C C . SER A 1 109 ? 6.125 0.787 -0.995 1.00 96.88 109 SER A C 1
ATOM 838 O O . SER A 1 109 ? 6.532 0.641 -2.143 1.00 96.88 109 SER A O 1
ATOM 840 N N . TYR A 1 110 ? 6.349 1.900 -0.291 1.00 96.44 110 TYR A N 1
ATOM 841 C CA . TYR A 1 110 ? 7.092 3.046 -0.807 1.00 96.44 110 TYR A CA 1
ATOM 842 C C . TYR A 1 110 ? 8.555 2.713 -1.102 1.00 96.44 110 TYR A C 1
ATOM 844 O O . TYR A 1 110 ? 9.040 3.044 -2.181 1.00 96.44 110 TYR A O 1
ATOM 852 N N . SER A 1 111 ? 9.247 2.016 -0.197 1.00 95.50 111 SER A N 1
ATOM 853 C CA . SER A 1 111 ? 10.637 1.600 -0.425 1.00 95.50 111 SER A CA 1
ATOM 854 C C . SER A 1 111 ? 10.777 0.699 -1.652 1.00 95.50 111 SER A C 1
ATOM 856 O O . SER A 1 111 ? 11.630 0.956 -2.495 1.00 95.50 111 SER A O 1
ATOM 858 N N . LEU A 1 112 ? 9.894 -0.295 -1.802 1.00 95.19 112 LEU A N 1
ATOM 859 C CA . LEU A 1 112 ? 9.895 -1.192 -2.964 1.00 95.19 112 LEU A CA 1
ATOM 860 C C . LEU A 1 112 ? 9.600 -0.442 -4.274 1.00 95.19 112 LEU A C 1
ATOM 862 O O . LEU A 1 112 ? 10.225 -0.705 -5.298 1.00 95.19 112 LEU A O 1
ATOM 866 N N . ALA A 1 113 ? 8.674 0.521 -4.251 1.00 93.62 113 ALA A N 1
ATOM 867 C CA . ALA A 1 113 ? 8.392 1.369 -5.409 1.00 93.62 113 ALA A CA 1
ATOM 868 C C . ALA A 1 113 ? 9.594 2.256 -5.791 1.00 93.62 113 ALA A C 1
ATOM 870 O O . ALA A 1 113 ? 9.859 2.466 -6.975 1.00 93.62 113 ALA A O 1
ATOM 871 N N . GLU A 1 114 ? 10.327 2.779 -4.804 1.00 93.88 114 GLU A N 1
ATOM 872 C CA . GLU A 1 114 ? 11.554 3.558 -5.017 1.00 93.88 114 GLU A CA 1
ATOM 873 C C . GLU A 1 114 ? 12.681 2.715 -5.617 1.00 93.88 114 GLU A C 1
ATOM 875 O O . GLU A 1 114 ? 13.357 3.183 -6.531 1.00 93.88 114 GLU A O 1
ATOM 880 N N . GLU A 1 115 ? 12.874 1.490 -5.128 1.00 91.38 115 GLU A N 1
ATOM 881 C CA . GLU A 1 115 ? 13.841 0.534 -5.680 1.00 91.38 115 GLU A CA 1
ATOM 882 C C . GLU A 1 115 ? 13.520 0.245 -7.152 1.00 91.38 115 GLU A C 1
ATOM 884 O O . GLU A 1 115 ? 14.349 0.497 -8.026 1.00 91.38 115 GLU A O 1
ATOM 889 N N . LEU A 1 116 ? 12.265 -0.107 -7.451 1.00 89.12 116 LEU A N 1
ATOM 890 C CA . LEU A 1 116 ? 11.801 -0.332 -8.823 1.00 89.12 116 LEU A CA 1
ATOM 891 C C . LEU A 1 116 ? 11.999 0.875 -9.743 1.00 89.12 116 LEU A C 1
ATOM 893 O O . LEU A 1 116 ? 12.284 0.693 -10.923 1.00 89.12 116 LEU A O 1
ATOM 897 N N . ARG A 1 117 ? 11.827 2.100 -9.231 1.00 87.69 117 ARG A N 1
ATOM 898 C CA . ARG A 1 117 ? 12.022 3.337 -10.000 1.00 87.69 117 ARG A CA 1
ATOM 899 C C . ARG A 1 117 ? 13.492 3.592 -10.329 1.00 87.69 117 ARG A C 1
ATOM 901 O O . ARG A 1 117 ? 13.775 4.164 -11.377 1.00 87.69 117 ARG A O 1
ATOM 908 N N . ARG A 1 118 ? 14.412 3.233 -9.430 1.00 84.06 118 ARG A N 1
ATOM 909 C CA . ARG A 1 118 ? 15.860 3.433 -9.616 1.00 84.06 118 ARG A CA 1
ATOM 910 C C . ARG A 1 118 ? 16.460 2.451 -10.612 1.00 84.06 118 ARG A C 1
ATOM 912 O O . ARG A 1 118 ? 17.401 2.821 -11.304 1.00 84.06 118 ARG A O 1
ATOM 919 N N . ASP A 1 119 ? 15.892 1.253 -10.690 1.00 75.25 119 ASP A N 1
ATOM 920 C CA . ASP A 1 119 ? 16.365 0.182 -11.567 1.00 75.25 119 ASP A CA 1
ATOM 921 C C . ASP A 1 119 ? 15.793 0.264 -12.998 1.00 75.25 119 ASP A C 1
ATOM 923 O O . ASP A 1 119 ? 16.120 -0.571 -13.843 1.00 75.25 119 ASP A O 1
ATOM 927 N N . GLN A 1 120 ? 14.965 1.273 -13.307 1.00 62.66 120 GLN A N 1
ATOM 928 C CA . GLN A 1 120 ? 14.573 1.566 -14.689 1.00 62.66 120 GLN A CA 1
ATOM 929 C C . GLN A 1 120 ? 15.687 2.351 -15.416 1.00 62.66 120 GLN A C 1
ATOM 931 O O . GLN A 1 120 ? 16.172 3.341 -14.863 1.00 62.66 120 GLN A O 1
ATOM 936 N N . PRO A 1 121 ? 16.085 1.941 -16.636 1.00 46.16 121 PRO A N 1
ATOM 937 C CA . PRO A 1 121 ? 17.080 2.643 -17.451 1.00 46.16 121 PRO A CA 1
ATOM 938 C C . PRO A 1 121 ? 16.607 4.004 -17.985 1.00 46.16 121 PRO A C 1
ATOM 940 O O . PRO A 1 121 ? 15.387 4.184 -18.208 1.00 46.16 121 PRO A O 1
#

Foldseek 3Di:
DDDDDDDDDDPDDPPDPDVVVVPVQPVLLVQLLVLLVVLLVLCVVLPNNVVSVLSVVLSVCSVVVNLVSLVSLVVQQDDDNHQQPDFRDDPPHTDVVSVVVNNVSNVSSNVSSVVVVVPDD